Protein AF-A0A562K6D3-F1 (afdb_monomer)

Organism: NCBI:txid665099

Solvent-accessible surface area (backbone atoms only — not comparable to full-atom values): 6359 Å² total; per-residue (Å²): 136,85,80,81,80,80,82,60,81,79,70,84,59,97,83,57,88,75,84,44,86,86,37,45,55,50,51,49,71,70,58,54,71,64,46,37,29,36,44,25,40,68,96,54,96,56,53,45,47,69,45,79,85,61,55,92,59,60,36,64,30,30,34,62,51,60,41,83,91,74,45,35,34,38,27,36,34,68,42,68,69,84,82,42,81,43,81,48,76,44,50,26,76,48,36,73,44,74,42,76,59,80,134

Radius of gyration: 14.64 Å; Cα contacts (8 Å, |Δi|>4): 169; chains: 1; bounding box: 46×26×36 Å

Sequence (103 aa):
MLGSRRHDCNDVRPDREGNCEGCACSILRNAERGDMFLLLLKGTAEFLALGPGASPQPTEFKFVRFNRETCCATFTFTEQGPPRTLDFIVDCRCICALSPVSD

Structure (mmCIF, N/CA/C/O backbone):
data_AF-A0A562K6D3-F1
#
_entry.id   AF-A0A562K6D3-F1
#
loop_
_atom_site.group_PDB
_atom_site.id
_atom_site.type_symbol
_atom_site.label_atom_id
_atom_site.label_alt_id
_atom_site.label_comp_id
_atom_site.label_asym_id
_atom_site.label_entity_id
_atom_site.label_seq_id
_atom_site.pdbx_PDB_ins_code
_atom_site.Cartn_x
_atom_site.Cartn_y
_atom_site.Cartn_z
_atom_site.occupancy
_atom_site.B_iso_or_equiv
_atom_site.auth_seq_id
_atom_site.auth_comp_id
_atom_site.auth_asym_id
_atom_site.auth_atom_id
_atom_site.pdbx_PDB_model_num
ATOM 1 N N . MET A 1 1 ? 31.311 -16.323 3.421 1.00 33.50 1 MET A N 1
ATOM 2 C CA . MET A 1 1 ? 31.127 -14.859 3.517 1.00 33.50 1 MET A CA 1
ATOM 3 C C . MET A 1 1 ? 29.805 -14.512 2.848 1.00 33.50 1 MET A C 1
ATOM 5 O O . MET A 1 1 ? 29.731 -14.545 1.627 1.00 33.50 1 MET A O 1
ATOM 9 N N . LEU A 1 2 ? 28.737 -14.299 3.620 1.00 37.03 2 LEU A N 1
ATOM 10 C CA . LEU A 1 2 ? 27.438 -13.900 3.069 1.00 37.03 2 LEU A CA 1
ATOM 11 C C . LEU A 1 2 ? 27.461 -12.390 2.815 1.00 37.03 2 LEU A C 1
ATOM 13 O O . LEU A 1 2 ? 27.502 -11.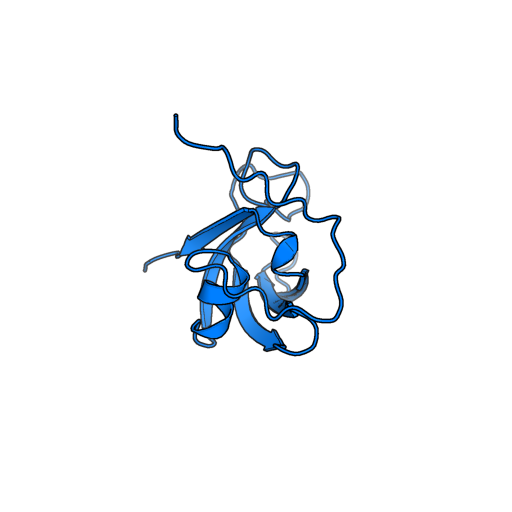598 3.752 1.00 37.03 2 LEU A O 1
ATOM 17 N N . GLY A 1 3 ? 27.495 -12.003 1.541 1.00 32.19 3 GLY A N 1
ATOM 18 C CA . GLY A 1 3 ? 27.412 -10.606 1.130 1.00 32.19 3 GLY A CA 1
ATOM 19 C C . GLY A 1 3 ? 26.048 -10.029 1.496 1.00 32.19 3 GLY A C 1
ATOM 20 O O . GLY A 1 3 ? 25.023 -10.467 0.975 1.00 32.19 3 GLY A O 1
ATOM 21 N N . SER A 1 4 ? 26.039 -9.045 2.392 1.00 38.34 4 SER A N 1
ATOM 22 C CA . SER A 1 4 ? 24.851 -8.263 2.728 1.00 38.34 4 SER A CA 1
ATOM 23 C C . SER A 1 4 ? 24.477 -7.411 1.511 1.00 38.34 4 SER A C 1
ATOM 25 O O . SER A 1 4 ? 25.127 -6.405 1.222 1.00 38.34 4 SER A O 1
ATOM 27 N N . ARG A 1 5 ? 23.466 -7.838 0.742 1.00 40.06 5 ARG A N 1
ATOM 28 C CA . ARG A 1 5 ? 22.907 -7.025 -0.346 1.00 40.06 5 ARG A CA 1
ATOM 29 C C . ARG A 1 5 ? 22.058 -5.925 0.282 1.00 40.06 5 ARG A C 1
ATOM 31 O O . ARG A 1 5 ? 20.882 -6.124 0.563 1.00 40.06 5 ARG A O 1
ATOM 38 N N . ARG A 1 6 ? 22.669 -4.766 0.525 1.00 41.66 6 ARG A N 1
ATOM 39 C CA . ARG A 1 6 ? 21.939 -3.537 0.852 1.00 41.66 6 ARG A CA 1
ATOM 40 C C . ARG A 1 6 ? 21.195 -3.094 -0.407 1.00 41.66 6 ARG A C 1
ATOM 42 O O . ARG A 1 6 ? 21.823 -2.656 -1.364 1.00 41.66 6 ARG A O 1
ATOM 49 N N . HIS A 1 7 ? 19.880 -3.282 -0.429 1.00 46.84 7 HIS A N 1
ATOM 50 C CA . HIS A 1 7 ? 19.026 -2.718 -1.468 1.00 46.84 7 HIS A CA 1
ATOM 51 C C . HIS A 1 7 ? 18.729 -1.268 -1.078 1.00 46.84 7 HIS A C 1
ATOM 53 O O . HIS A 1 7 ? 18.087 -1.019 -0.058 1.00 46.84 7 HIS A O 1
ATOM 59 N N . ASP A 1 8 ? 19.280 -0.313 -1.824 1.00 43.03 8 ASP A N 1
ATOM 60 C CA . ASP A 1 8 ? 19.138 1.107 -1.520 1.00 43.03 8 ASP A CA 1
ATOM 61 C C . ASP A 1 8 ? 17.8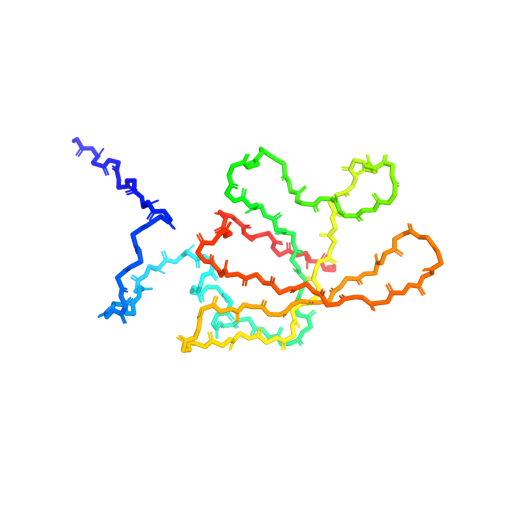99 1.677 -2.224 1.00 43.03 8 ASP A C 1
ATOM 63 O O . ASP A 1 8 ? 17.847 1.745 -3.449 1.00 43.03 8 ASP A O 1
ATOM 67 N N . CYS A 1 9 ? 16.882 2.095 -1.460 1.00 45.88 9 CYS A N 1
ATOM 68 C CA . CYS A 1 9 ? 15.629 2.635 -2.019 1.00 45.88 9 CYS A CA 1
ATOM 69 C C . CYS A 1 9 ? 15.773 4.002 -2.725 1.00 45.88 9 CYS A C 1
ATOM 71 O O . CYS A 1 9 ? 14.765 4.581 -3.111 1.00 45.88 9 CYS A O 1
ATOM 73 N N . ASN A 1 10 ? 16.996 4.525 -2.863 1.00 43.12 10 ASN A N 1
ATOM 74 C CA . ASN A 1 10 ? 17.299 5.724 -3.649 1.00 43.12 10 ASN A CA 1
ATOM 75 C C . ASN A 1 10 ? 17.792 5.402 -5.071 1.00 43.12 10 ASN A C 1
ATOM 77 O O . ASN A 1 10 ? 17.979 6.315 -5.873 1.00 43.12 10 ASN A O 1
ATOM 81 N N . ASP A 1 11 ? 18.004 4.125 -5.404 1.00 45.78 11 ASP A N 1
ATOM 82 C CA . ASP A 1 11 ? 18.467 3.705 -6.728 1.00 45.78 11 ASP A CA 1
ATOM 83 C C . ASP A 1 11 ? 17.257 3.638 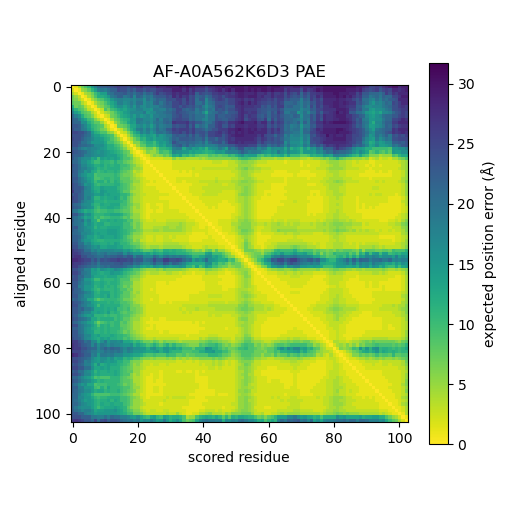-7.684 1.00 45.78 11 ASP A C 1
ATOM 85 O O . ASP A 1 11 ? 16.716 2.578 -8.007 1.00 45.78 11 ASP A O 1
ATOM 89 N N . VAL A 1 12 ? 16.765 4.812 -8.099 1.00 47.25 12 VAL A N 1
ATOM 90 C CA . VAL A 1 12 ? 15.751 4.944 -9.154 1.00 47.25 12 VAL A CA 1
ATOM 91 C C . VAL A 1 12 ? 16.413 4.572 -10.478 1.00 47.25 12 VAL A C 1
ATOM 93 O O . VAL A 1 12 ? 16.881 5.428 -11.224 1.00 47.25 12 VAL A O 1
ATOM 96 N N . ARG A 1 13 ? 16.482 3.274 -10.780 1.00 49.09 13 ARG A N 1
ATOM 97 C CA . ARG A 1 13 ? 16.796 2.807 -12.132 1.00 49.09 13 ARG A CA 1
ATOM 98 C C . ARG A 1 13 ? 15.480 2.569 -12.866 1.00 49.09 13 ARG A C 1
ATOM 100 O O . ARG A 1 13 ? 14.781 1.623 -12.511 1.00 49.09 13 ARG A O 1
ATOM 107 N N . PRO A 1 14 ? 15.135 3.392 -13.872 1.00 49.16 14 PRO A N 1
ATOM 108 C CA . PRO A 1 14 ? 13.848 3.317 -14.566 1.00 49.16 14 PRO A CA 1
ATOM 109 C C . PRO A 1 14 ? 13.669 2.056 -15.431 1.00 49.16 14 PRO A C 1
ATOM 111 O O . PRO A 1 14 ? 12.621 1.901 -16.038 1.00 49.16 14 PRO A O 1
ATOM 114 N N . ASP A 1 15 ? 14.656 1.154 -15.471 1.00 45.19 15 ASP A N 1
ATOM 115 C CA . ASP A 1 15 ? 14.753 0.106 -16.496 1.00 45.19 15 ASP A CA 1
ATOM 116 C C . ASP A 1 15 ? 14.977 -1.311 -15.942 1.00 45.19 15 ASP A C 1
ATOM 118 O O . ASP A 1 15 ? 15.405 -2.226 -16.644 1.00 45.19 15 ASP A O 1
ATOM 122 N N . ARG A 1 16 ? 14.740 -1.523 -14.644 1.00 50.44 16 ARG A N 1
ATOM 123 C CA . ARG A 1 16 ? 14.754 -2.872 -14.072 1.00 50.44 16 ARG A CA 1
ATOM 124 C C . ARG A 1 16 ? 13.457 -3.112 -13.335 1.00 50.44 16 ARG A C 1
ATOM 126 O O . ARG A 1 16 ? 13.295 -2.654 -12.208 1.00 50.44 16 ARG A O 1
ATOM 133 N N . GLU A 1 17 ? 12.580 -3.894 -13.962 1.00 51.19 17 GLU A N 1
ATOM 134 C CA . GLU A 1 17 ? 11.658 -4.766 -13.240 1.00 51.19 17 GLU A CA 1
ATOM 135 C C . GLU A 1 17 ? 12.471 -5.475 -12.154 1.00 51.19 17 GLU A C 1
ATOM 137 O O . GLU A 1 17 ? 13.245 -6.400 -12.412 1.00 51.19 17 GLU A O 1
ATOM 142 N N . GLY A 1 18 ? 12.397 -4.949 -10.934 1.00 48.94 18 GLY A N 1
ATOM 143 C CA . GLY A 1 18 ? 13.060 -5.524 -9.785 1.00 48.94 18 GLY A CA 1
ATOM 144 C C . GLY A 1 18 ? 12.396 -6.856 -9.496 1.00 48.94 18 GLY A C 1
ATOM 145 O O . GLY A 1 18 ? 11.436 -6.913 -8.733 1.00 48.94 18 GLY A O 1
ATOM 146 N N . ASN A 1 19 ? 12.902 -7.926 -10.108 1.00 49.19 19 ASN A N 1
ATOM 147 C CA . ASN A 1 19 ? 12.618 -9.307 -9.734 1.00 49.19 19 ASN A CA 1
ATOM 148 C C . ASN A 1 19 ? 13.307 -9.603 -8.395 1.00 49.19 19 ASN A C 1
ATOM 150 O O . ASN A 1 19 ? 14.226 -10.414 -8.303 1.00 49.19 19 ASN A O 1
ATOM 154 N N . CYS A 1 20 ? 12.915 -8.870 -7.354 1.00 59.78 20 CYS A N 1
ATOM 155 C CA . CYS A 1 20 ? 13.204 -9.241 -5.987 1.00 59.78 20 CYS A CA 1
ATOM 156 C C . CYS A 1 20 ? 12.145 -10.252 -5.553 1.00 59.78 20 CYS A C 1
ATOM 158 O O . CYS A 1 20 ? 10.981 -9.912 -5.369 1.00 59.78 20 CYS A O 1
ATOM 160 N N . GLU A 1 21 ? 12.531 -11.515 -5.415 1.00 55.38 21 GLU A N 1
ATOM 161 C CA . GLU A 1 21 ? 11.680 -12.495 -4.745 1.00 55.38 21 GLU A CA 1
ATOM 162 C C . GLU A 1 21 ? 11.589 -12.125 -3.257 1.00 55.38 21 GLU A C 1
ATOM 164 O O . GLU A 1 21 ? 12.608 -11.893 -2.603 1.00 55.38 21 GLU A O 1
ATOM 169 N N . GLY A 1 22 ? 10.366 -11.994 -2.737 1.00 63.84 22 GLY A N 1
ATOM 170 C CA . GLY A 1 22 ? 10.104 -11.692 -1.326 1.00 63.84 22 GLY A CA 1
ATOM 171 C C . GLY A 1 22 ? 10.128 -10.208 -0.940 1.00 63.84 22 GLY A C 1
ATOM 172 O O . GLY A 1 22 ? 9.904 -9.886 0.223 1.00 63.84 22 GLY A O 1
ATOM 173 N N . CYS A 1 23 ? 10.355 -9.279 -1.876 1.00 83.06 23 CYS A N 1
ATOM 174 C CA . CYS A 1 23 ? 10.163 -7.851 -1.596 1.00 83.06 23 CYS A CA 1
ATOM 175 C C . CYS A 1 23 ? 8.678 -7.471 -1.638 1.00 83.06 23 CYS A C 1
ATOM 177 O O . CYS A 1 23 ? 7.878 -8.138 -2.303 1.00 83.06 23 CYS A O 1
ATOM 179 N N . ALA A 1 24 ? 8.314 -6.348 -1.013 1.00 90.69 24 ALA A N 1
ATOM 180 C CA . ALA A 1 24 ? 6.934 -5.866 -0.974 1.00 90.69 24 ALA A CA 1
ATOM 181 C C . ALA A 1 24 ? 6.284 -5.776 -2.368 1.00 90.69 24 ALA A C 1
ATOM 183 O O . ALA A 1 24 ? 5.132 -6.160 -2.535 1.00 90.69 24 ALA A O 1
ATOM 184 N N . CYS A 1 25 ? 7.035 -5.371 -3.397 1.00 90.50 25 CYS A N 1
ATOM 185 C CA . CYS A 1 25 ? 6.541 -5.319 -4.775 1.00 90.50 25 CYS A CA 1
ATOM 186 C C . CYS A 1 25 ? 6.135 -6.694 -5.337 1.00 90.50 25 CYS A C 1
ATOM 188 O O . CYS A 1 25 ? 5.196 -6.782 -6.123 1.00 90.50 25 CYS A O 1
ATOM 190 N N . SER A 1 26 ? 6.836 -7.771 -4.964 1.00 89.06 26 SER A N 1
ATOM 191 C CA . SER A 1 26 ? 6.491 -9.136 -5.390 1.00 89.06 26 SER A CA 1
ATOM 192 C C . SER A 1 26 ? 5.239 -9.654 -4.682 1.00 89.06 26 SER A C 1
ATOM 194 O O . SER A 1 26 ? 4.380 -10.246 -5.326 1.00 89.06 26 SER A O 1
ATOM 196 N N . ILE A 1 27 ? 5.098 -9.343 -3.391 1.00 91.19 27 ILE A N 1
ATOM 197 C CA . ILE A 1 27 ? 3.930 -9.706 -2.582 1.00 91.19 27 ILE A CA 1
ATOM 198 C C . ILE A 1 27 ? 2.688 -8.982 -3.117 1.00 91.19 27 ILE A C 1
ATOM 200 O O . ILE A 1 27 ? 1.704 -9.619 -3.472 1.00 91.19 27 ILE A O 1
ATOM 204 N N . LEU A 1 28 ? 2.762 -7.659 -3.289 1.00 94.00 28 LEU A N 1
ATOM 205 C CA . LEU A 1 28 ? 1.632 -6.828 -3.731 1.00 94.00 28 LEU A CA 1
ATOM 206 C C . LEU A 1 28 ? 1.214 -7.078 -5.183 1.00 94.00 28 LEU A C 1
ATOM 208 O O . LEU A 1 28 ? 0.090 -6.769 -5.564 1.00 94.00 28 LEU A O 1
ATOM 212 N N . ARG A 1 29 ? 2.096 -7.660 -6.003 1.00 93.06 29 ARG A N 1
ATOM 213 C CA . ARG A 1 29 ? 1.757 -8.109 -7.361 1.00 93.06 29 ARG A CA 1
ATOM 214 C C . 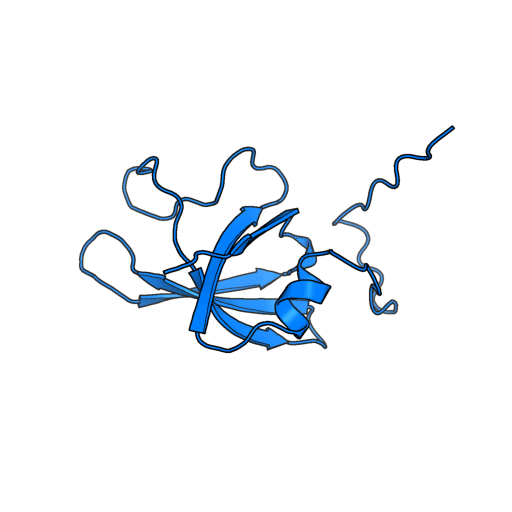ARG A 1 29 ? 0.769 -9.277 -7.361 1.00 93.06 29 ARG A C 1
ATOM 216 O O . ARG A 1 29 ? 0.033 -9.415 -8.337 1.00 93.06 29 ARG A O 1
ATOM 223 N N . ASN A 1 30 ? 0.805 -10.090 -6.307 1.00 92.31 30 ASN A N 1
ATOM 224 C CA . ASN A 1 30 ? 0.010 -11.305 -6.145 1.00 92.31 30 ASN A CA 1
ATOM 225 C C . ASN A 1 30 ? -1.103 -11.152 -5.096 1.00 92.31 30 ASN A C 1
ATOM 227 O O . ASN A 1 30 ? -1.879 -12.082 -4.926 1.00 92.31 30 ASN A O 1
ATOM 231 N N . ALA A 1 31 ? -1.163 -10.014 -4.398 1.00 94.19 31 ALA A N 1
ATOM 232 C CA . ALA A 1 31 ? -2.204 -9.726 -3.422 1.00 94.19 31 ALA A CA 1
ATOM 233 C C . ALA A 1 31 ? -3.570 -9.570 -4.101 1.00 94.19 31 ALA A C 1
ATOM 235 O O . ALA A 1 31 ? -3.684 -9.010 -5.200 1.00 94.19 31 ALA A O 1
ATOM 236 N N . GLU A 1 32 ? -4.610 -10.025 -3.420 1.00 96.50 32 GLU A N 1
ATOM 237 C CA . GLU A 1 32 ? -5.989 -9.907 -3.857 1.00 96.50 32 GLU A CA 1
ATOM 238 C C . GLU A 1 32 ? -6.651 -8.689 -3.219 1.00 96.50 32 GLU A C 1
ATOM 240 O O . GLU A 1 32 ? -6.360 -8.284 -2.091 1.00 96.50 32 GLU A O 1
ATOM 245 N N . ARG A 1 33 ? -7.565 -8.054 -3.961 1.00 97.25 33 ARG A N 1
ATOM 246 C CA . ARG A 1 33 ? -8.317 -6.919 -3.429 1.00 97.25 33 ARG A CA 1
ATOM 247 C C . ARG A 1 33 ? -9.071 -7.365 -2.180 1.00 97.25 33 ARG A C 1
ATOM 249 O O . ARG A 1 33 ? -9.963 -8.201 -2.259 1.00 97.25 33 ARG A O 1
ATOM 256 N N . GLY A 1 34 ? -8.800 -6.692 -1.072 1.00 96.19 34 GLY A N 1
ATOM 257 C CA . GLY A 1 34 ? -9.389 -7.002 0.219 1.00 96.19 34 GLY A CA 1
ATOM 258 C C . GLY A 1 34 ? -8.421 -7.624 1.214 1.00 96.19 34 GLY A C 1
ATOM 259 O O . GLY A 1 34 ? -8.735 -7.556 2.399 1.00 96.19 34 GLY A O 1
ATOM 260 N N . ASP A 1 35 ? -7.263 -8.113 0.762 1.00 96.69 35 ASP A N 1
ATOM 261 C CA . ASP A 1 35 ? -6.188 -8.567 1.642 1.00 96.69 35 ASP A CA 1
ATOM 262 C C . ASP A 1 35 ? -5.803 -7.470 2.635 1.00 96.69 35 ASP A C 1
ATOM 264 O O . ASP A 1 35 ? -5.706 -6.289 2.284 1.00 96.69 35 ASP A O 1
ATOM 268 N N . MET A 1 36 ? -5.577 -7.865 3.881 1.00 97.25 36 MET A N 1
ATOM 269 C CA . MET A 1 36 ? -5.281 -6.957 4.981 1.00 97.25 36 MET A CA 1
ATOM 270 C C . MET A 1 36 ? -3.803 -7.051 5.351 1.00 97.25 36 MET A C 1
ATOM 272 O O . MET A 1 36 ? -3.265 -8.145 5.527 1.00 97.25 36 MET A O 1
ATOM 276 N N . PHE A 1 37 ? -3.145 -5.900 5.488 1.00 96.81 37 PHE A N 1
ATOM 277 C CA . PHE A 1 37 ? -1.720 -5.824 5.799 1.00 96.81 37 PHE A CA 1
ATOM 278 C C . PHE A 1 37 ? -1.411 -4.797 6.886 1.00 96.81 37 PHE A C 1
ATOM 280 O O . PHE A 1 37 ? -1.992 -3.713 6.923 1.00 96.81 37 PHE A O 1
ATOM 287 N N . LEU A 1 38 ? -0.398 -5.098 7.695 1.00 96.19 38 LEU A N 1
ATOM 288 C CA . LEU A 1 38 ? 0.369 -4.102 8.438 1.00 96.19 38 LEU A CA 1
ATOM 289 C C . LEU A 1 38 ?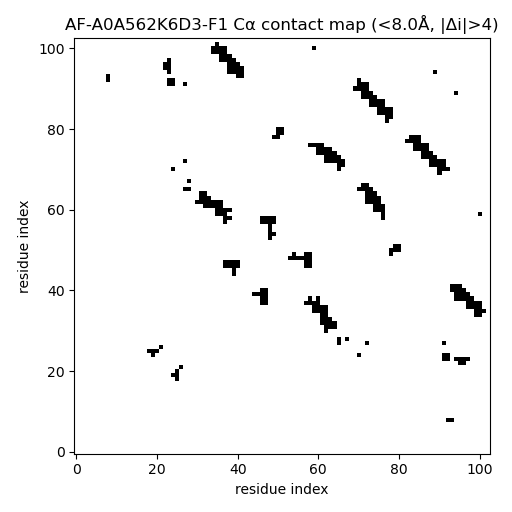 1.601 -3.712 7.616 1.00 96.19 38 LEU A C 1
ATOM 291 O O . LEU A 1 38 ? 2.287 -4.575 7.057 1.00 96.19 38 LEU A O 1
ATOM 295 N N . LEU A 1 39 ? 1.889 -2.411 7.547 1.00 95.75 39 LEU A N 1
ATOM 296 C CA . LEU A 1 39 ? 2.964 -1.858 6.717 1.00 95.75 39 LEU A CA 1
ATOM 297 C C . LEU A 1 39 ? 4.122 -1.361 7.584 1.00 95.75 39 LEU A C 1
ATOM 299 O O . LEU A 1 39 ? 3.927 -0.482 8.418 1.00 95.75 39 LEU A O 1
ATOM 303 N N . LEU A 1 40 ? 5.331 -1.878 7.369 1.00 94.81 40 LEU A N 1
ATOM 304 C CA . LEU A 1 40 ? 6.556 -1.319 7.948 1.00 94.81 40 LEU A CA 1
ATOM 305 C C . LEU A 1 40 ? 7.277 -0.509 6.871 1.00 94.81 40 LEU A C 1
ATOM 307 O O . LEU A 1 40 ? 7.711 -1.069 5.859 1.00 94.81 40 LEU A O 1
ATOM 311 N N . LEU A 1 41 ? 7.408 0.803 7.070 1.00 93.62 41 LEU A N 1
ATOM 312 C CA . LEU A 1 41 ? 8.028 1.696 6.088 1.00 93.62 41 LEU A CA 1
ATOM 313 C C . LEU A 1 41 ? 9.533 1.856 6.323 1.00 93.62 41 LEU A C 1
ATOM 315 O O . LEU A 1 41 ? 10.028 1.767 7.450 1.00 93.62 41 LEU A O 1
ATOM 319 N N . LYS A 1 42 ? 10.273 2.156 5.253 1.00 88.75 42 LYS A N 1
ATOM 320 C CA . LYS A 1 42 ? 11.702 2.478 5.334 1.00 88.75 42 LYS A CA 1
ATOM 321 C C . LYS A 1 42 ? 11.939 3.610 6.331 1.00 88.75 42 LYS A C 1
ATOM 323 O O . LYS A 1 42 ? 11.287 4.647 6.275 1.00 88.75 42 LYS A O 1
ATOM 328 N N . GLY A 1 43 ? 12.923 3.417 7.206 1.00 88.69 43 GLY A N 1
ATOM 329 C CA . GLY A 1 43 ? 13.311 4.413 8.207 1.00 88.69 43 GLY A CA 1
ATO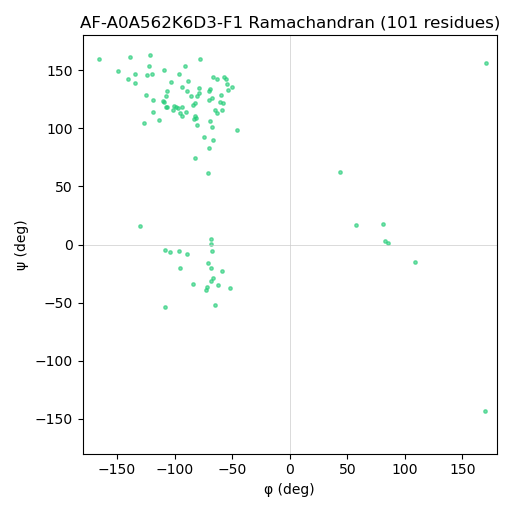M 330 C C . GLY A 1 43 ? 12.450 4.400 9.471 1.00 88.69 43 GLY A C 1
ATOM 331 O O . GLY A 1 43 ? 12.693 5.211 10.358 1.00 88.69 43 GLY A O 1
ATOM 332 N N . THR A 1 44 ? 11.491 3.477 9.577 1.00 87.88 44 THR A N 1
ATOM 333 C CA . THR A 1 44 ? 10.695 3.256 10.791 1.00 87.88 44 THR A CA 1
ATOM 334 C C . THR A 1 44 ? 11.082 1.937 11.458 1.00 87.88 44 THR A C 1
ATOM 336 O O . THR A 1 44 ? 11.543 1.012 10.788 1.00 87.88 44 THR A O 1
ATOM 339 N N . ALA A 1 45 ? 10.945 1.875 12.785 1.00 89.50 45 ALA A N 1
ATOM 340 C CA . ALA A 1 45 ? 11.186 0.662 13.573 1.00 89.50 45 ALA A CA 1
ATOM 341 C C . ALA A 1 45 ? 9.898 -0.132 13.850 1.00 89.50 45 ALA A C 1
ATOM 343 O O . ALA A 1 45 ? 9.966 -1.326 14.114 1.00 89.50 45 ALA A O 1
ATOM 344 N N . GLU A 1 46 ? 8.743 0.526 13.745 1.00 91.69 46 GLU A N 1
ATOM 345 C CA . GLU A 1 46 ? 7.432 -0.012 14.098 1.00 91.69 46 GLU A CA 1
ATOM 346 C C . GLU A 1 46 ? 6.495 0.029 12.892 1.00 91.69 46 GLU A C 1
ATOM 348 O O . GLU A 1 46 ? 6.637 0.885 12.012 1.00 91.69 46 GLU A O 1
ATOM 353 N N . PHE A 1 47 ? 5.513 -0.873 12.866 1.00 93.44 47 PHE A N 1
ATOM 354 C CA . PHE A 1 47 ? 4.450 -0.822 11.867 1.00 93.44 47 PHE A CA 1
ATOM 355 C C . PHE A 1 47 ? 3.718 0.522 11.916 1.00 93.44 47 PHE A C 1
ATOM 357 O O . PHE A 1 47 ? 3.515 1.114 12.976 1.00 93.44 47 PHE A O 1
ATOM 364 N N . LEU A 1 48 ? 3.322 1.002 10.741 1.00 92.25 48 LEU A N 1
ATOM 365 C CA . LEU A 1 48 ? 2.706 2.305 10.575 1.00 92.25 48 LEU A CA 1
ATOM 366 C C . LEU A 1 48 ? 1.398 2.388 11.370 1.00 92.25 48 LEU A C 1
ATOM 368 O O . LEU A 1 48 ? 0.469 1.619 11.131 1.00 92.25 48 LEU A O 1
ATOM 372 N N . ALA A 1 49 ? 1.325 3.363 12.274 1.00 91.06 49 ALA A N 1
ATOM 373 C CA . ALA A 1 49 ? 0.132 3.710 13.032 1.00 91.06 49 ALA A CA 1
ATOM 374 C C . ALA A 1 49 ? -0.340 5.110 12.615 1.00 91.06 49 ALA A C 1
ATOM 376 O O . ALA A 1 49 ? 0.292 6.124 12.919 1.00 91.06 49 ALA A O 1
ATOM 377 N N . LEU A 1 50 ? -1.441 5.162 11.871 1.00 87.00 50 LEU A N 1
ATOM 378 C CA . LEU A 1 50 ? -2.131 6.375 11.451 1.00 87.00 50 LEU A CA 1
ATOM 379 C C . LEU A 1 50 ? -3.342 6.607 12.360 1.00 87.00 50 LEU A C 1
ATOM 381 O O . LEU A 1 50 ? -4.262 5.794 12.421 1.00 87.00 50 LEU A O 1
ATOM 385 N N . GLY A 1 51 ? -3.355 7.741 13.054 1.00 74.94 51 GLY A N 1
ATOM 386 C CA . GLY A 1 51 ? -4.480 8.166 13.880 1.00 74.94 51 GLY A CA 1
ATOM 387 C C . GLY A 1 51 ? -4.134 9.379 14.747 1.00 74.94 51 GLY A C 1
ATOM 388 O O . GLY A 1 51 ? -2.955 9.619 15.035 1.00 74.94 51 GLY A O 1
ATOM 389 N N . PRO A 1 52 ? -5.137 10.168 15.165 1.00 65.00 52 PRO A N 1
ATOM 390 C CA . PRO A 1 52 ? -4.921 11.271 16.088 1.00 65.00 52 PRO A CA 1
ATOM 391 C C . PRO A 1 52 ? -4.342 10.748 17.410 1.00 65.00 52 PRO A C 1
ATOM 393 O O . PRO A 1 52 ? -4.877 9.825 18.018 1.00 65.00 52 PRO A O 1
ATOM 396 N N . GLY A 1 53 ? -3.234 11.346 17.854 1.00 62.34 53 GLY A N 1
ATOM 397 C CA . GLY A 1 53 ? -2.612 11.029 19.142 1.00 62.34 53 GLY A CA 1
ATOM 398 C C . GLY A 1 53 ? -1.729 9.778 19.177 1.00 62.34 53 GLY A C 1
ATOM 399 O O . GLY A 1 53 ? -1.454 9.316 20.277 1.00 62.34 53 GLY A O 1
ATOM 400 N N . ALA A 1 54 ? -1.282 9.259 18.021 1.00 56.41 54 ALA A N 1
ATOM 401 C CA . ALA A 1 54 ? -0.370 8.110 17.912 1.00 56.41 54 ALA A CA 1
ATOM 402 C C . ALA A 1 54 ? -0.755 6.971 18.874 1.00 56.41 54 ALA A C 1
ATOM 404 O O . ALA A 1 54 ? -0.011 6.621 19.792 1.00 56.41 54 ALA A O 1
ATOM 405 N N . SER A 1 55 ? -1.957 6.419 18.679 1.00 59.31 55 SER A N 1
ATOM 406 C CA . SER A 1 55 ? -2.312 5.138 19.291 1.00 59.31 55 SER A CA 1
ATOM 407 C C . SER A 1 55 ? -1.200 4.123 18.985 1.00 59.31 55 SER A C 1
ATOM 409 O O . SER A 1 55 ? -0.749 4.067 17.840 1.00 59.31 55 SER A O 1
ATOM 411 N N . PRO A 1 56 ? -0.748 3.316 19.960 1.00 69.94 56 PRO A N 1
ATOM 412 C CA . PRO A 1 56 ? 0.317 2.336 19.745 1.00 69.94 56 PRO A CA 1
ATOM 413 C C . PRO A 1 56 ? -0.101 1.186 18.815 1.00 69.94 56 PRO A C 1
ATOM 415 O O . PRO A 1 56 ? 0.718 0.323 18.513 1.00 69.94 56 PRO A O 1
ATOM 418 N N . GLN A 1 57 ? -1.369 1.126 18.395 1.00 85.75 57 GLN A N 1
ATOM 419 C CA . GLN A 1 57 ? -1.860 0.061 17.530 1.00 85.75 57 GLN A CA 1
ATOM 420 C C . GLN A 1 57 ? -1.495 0.321 16.060 1.00 85.75 57 GLN A C 1
ATOM 422 O O . GLN A 1 57 ? -1.817 1.391 15.535 1.00 85.75 57 GLN A O 1
ATOM 427 N N . PRO A 1 58 ? -0.873 -0.658 15.379 1.00 91.69 58 PRO A N 1
ATOM 428 C CA . PRO A 1 58 ? -0.657 -0.607 13.940 1.00 91.69 58 PRO A CA 1
ATOM 429 C C . PRO A 1 58 ? -1.966 -0.400 13.178 1.00 91.69 58 PRO A C 1
ATOM 431 O O . PRO A 1 58 ? -3.003 -0.960 13.532 1.00 91.69 58 PRO A O 1
ATOM 434 N N . THR A 1 59 ? -1.916 0.375 12.101 1.00 93.00 59 THR A N 1
ATOM 435 C CA . THR A 1 59 ? -3.054 0.527 11.197 1.00 93.00 59 THR A CA 1
ATOM 436 C C . THR A 1 59 ? -3.151 -0.682 10.282 1.00 93.00 59 THR A C 1
ATOM 438 O O . THR A 1 59 ? -2.180 -1.065 9.630 1.00 93.00 59 THR A O 1
ATOM 441 N N . GLU A 1 60 ? -4.349 -1.248 10.198 1.00 94.88 60 GLU A N 1
ATOM 442 C CA . GLU A 1 60 ? -4.676 -2.268 9.213 1.00 94.88 60 GLU A CA 1
ATOM 443 C C . GLU A 1 60 ? -5.025 -1.618 7.873 1.00 94.88 60 GLU A C 1
ATOM 445 O O . GLU A 1 60 ? -5.942 -0.797 7.764 1.00 94.88 60 GLU A O 1
ATOM 450 N N . PHE A 1 61 ? -4.281 -1.994 6.839 1.00 96.56 61 PHE A N 1
ATOM 451 C CA . PHE A 1 61 ? -4.440 -1.486 5.487 1.00 96.56 61 PHE A CA 1
ATOM 452 C C . PHE A 1 61 ? -5.063 -2.553 4.600 1.00 96.56 61 PHE A C 1
ATOM 454 O O . PHE A 1 61 ? -4.470 -3.601 4.352 1.00 96.56 61 PHE A O 1
ATOM 461 N N . LYS A 1 62 ? -6.240 -2.249 4.062 1.00 97.75 62 LYS A N 1
ATOM 462 C CA . LYS A 1 62 ? -6.931 -3.090 3.089 1.00 97.75 62 LYS A CA 1
ATOM 463 C C . LYS A 1 62 ? -6.404 -2.816 1.692 1.00 97.75 62 LYS A C 1
ATOM 465 O O . LYS A 1 62 ? -6.513 -1.694 1.201 1.00 97.75 62 LYS A O 1
ATOM 470 N N . PHE A 1 63 ? -5.852 -3.821 1.034 1.00 98.19 63 PHE A N 1
ATOM 471 C CA . PHE A 1 63 ? -5.309 -3.694 -0.309 1.00 98.19 63 PHE A CA 1
ATOM 472 C C . PHE A 1 63 ? -6.411 -3.471 -1.348 1.00 98.19 63 PHE A C 1
ATOM 474 O O . PHE A 1 63 ? -7.434 -4.161 -1.371 1.00 98.19 63 PHE A O 1
ATOM 481 N N . VAL A 1 64 ? -6.190 -2.497 -2.233 1.00 98.25 64 VAL A N 1
ATOM 482 C CA . VAL A 1 64 ? -7.111 -2.167 -3.326 1.00 98.25 64 VAL A CA 1
ATOM 483 C C . VAL A 1 64 ? -6.540 -2.594 -4.670 1.00 98.25 64 VAL A C 1
ATOM 485 O O . VAL A 1 64 ? -7.231 -3.262 -5.438 1.00 98.25 64 VAL A O 1
ATOM 488 N N . ARG A 1 65 ? -5.313 -2.161 -4.984 1.00 97.69 65 ARG A N 1
ATOM 489 C CA . ARG A 1 65 ? -4.646 -2.437 -6.265 1.00 97.69 65 ARG A CA 1
ATOM 490 C C . ARG A 1 65 ? -3.151 -2.135 -6.218 1.00 97.69 65 ARG A C 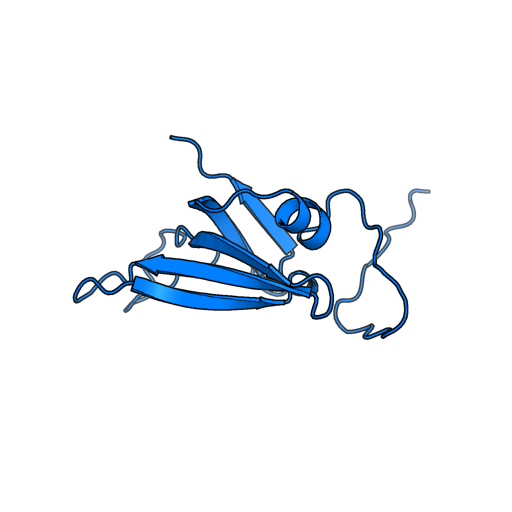1
ATOM 492 O O . ARG A 1 65 ? -2.704 -1.293 -5.441 1.00 97.69 65 ARG A O 1
ATOM 499 N N . PHE A 1 66 ? -2.410 -2.731 -7.148 1.00 96.19 66 PHE A N 1
ATOM 500 C CA . PHE A 1 66 ? -1.000 -2.441 -7.407 1.00 96.19 66 PHE A CA 1
ATOM 501 C C . PHE A 1 66 ? -0.790 -2.060 -8.878 1.00 96.19 66 PHE A C 1
ATOM 503 O O . PHE A 1 66 ? -1.222 -2.782 -9.777 1.00 96.19 66 PHE A O 1
ATOM 510 N N . ASN A 1 67 ? -0.127 -0.930 -9.129 1.00 92.31 67 ASN A N 1
ATOM 511 C CA . ASN A 1 67 ? 0.275 -0.507 -10.467 1.00 92.31 67 ASN A CA 1
ATOM 512 C C . ASN A 1 67 ? 1.720 -0.950 -10.737 1.00 92.31 67 ASN A C 1
ATOM 514 O O . ASN A 1 67 ? 2.660 -0.438 -10.129 1.00 92.31 67 ASN A O 1
ATOM 518 N N . ARG A 1 68 ? 1.889 -1.885 -11.678 1.00 88.50 68 ARG A N 1
ATOM 519 C CA . ARG A 1 68 ? 3.195 -2.451 -12.044 1.00 88.50 68 ARG A CA 1
ATOM 520 C C . ARG A 1 68 ? 4.110 -1.444 -12.741 1.00 88.50 68 ARG A C 1
ATOM 522 O O . ARG A 1 68 ? 5.316 -1.520 -12.550 1.00 88.50 68 ARG A O 1
ATOM 529 N N . GLU A 1 69 ? 3.549 -0.503 -13.496 1.00 84.75 69 GLU A N 1
ATOM 530 C CA . GLU A 1 69 ? 4.323 0.511 -14.223 1.00 84.75 69 GLU A CA 1
ATOM 531 C C . GLU A 1 69 ? 4.930 1.539 -13.266 1.00 84.75 69 GLU A C 1
ATOM 533 O O . GLU A 1 69 ? 6.059 1.982 -13.457 1.00 84.75 69 GLU A O 1
ATOM 538 N N . THR A 1 70 ? 4.205 1.896 -12.202 1.00 85.75 70 THR A N 1
ATOM 539 C CA . THR A 1 70 ? 4.643 2.937 -11.258 1.00 85.75 70 THR A CA 1
ATOM 540 C C . THR A 1 70 ? 5.177 2.389 -9.938 1.00 85.75 70 THR A C 1
ATOM 542 O O . THR A 1 70 ? 5.642 3.169 -9.114 1.00 85.75 70 THR A O 1
ATOM 545 N N . CYS A 1 71 ? 5.086 1.076 -9.701 1.00 89.06 71 CYS A N 1
ATOM 546 C CA . CYS A 1 71 ? 5.372 0.438 -8.409 1.00 89.06 71 CYS A CA 1
ATOM 547 C C . CYS A 1 71 ? 4.517 0.966 -7.236 1.00 89.06 71 CYS A C 1
ATOM 549 O O . CYS A 1 71 ? 4.841 0.731 -6.072 1.00 89.06 71 CYS A O 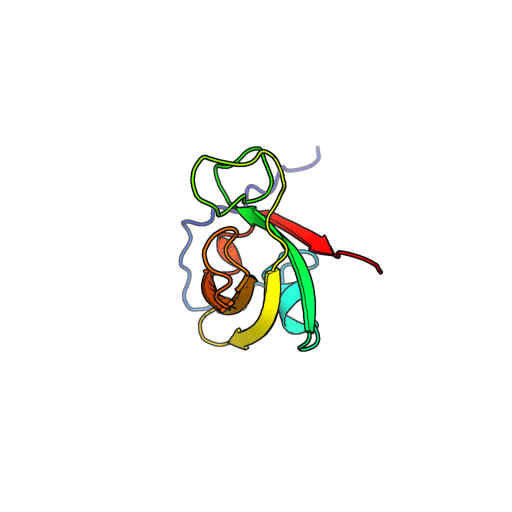1
ATOM 551 N N . CYS A 1 72 ? 3.404 1.652 -7.514 1.00 93.69 72 CYS A N 1
ATOM 552 C CA . CYS A 1 72 ? 2.532 2.196 -6.473 1.00 93.69 72 CYS A CA 1
ATOM 553 C C . CYS A 1 72 ? 1.463 1.179 -6.072 1.00 93.69 72 CYS A C 1
ATOM 555 O O . CYS A 1 72 ? 0.758 0.636 -6.925 1.00 93.69 72 CYS A O 1
ATOM 557 N N . ALA A 1 73 ? 1.288 0.983 -4.770 1.00 96.69 73 ALA A N 1
ATOM 558 C CA . ALA A 1 73 ? 0.164 0.267 -4.191 1.00 96.69 73 ALA A CA 1
ATOM 559 C C . ALA A 1 73 ? -0.841 1.251 -3.589 1.00 96.69 73 ALA A C 1
ATOM 561 O O . ALA A 1 73 ? -0.463 2.247 -2.971 1.00 96.69 73 ALA A O 1
ATOM 562 N N . THR A 1 74 ? -2.125 0.966 -3.784 1.00 98.12 74 THR A N 1
ATOM 563 C CA . THR A 1 74 ? -3.229 1.669 -3.134 1.00 98.12 74 THR A CA 1
ATOM 564 C C . THR A 1 74 ? -3.829 0.753 -2.081 1.00 98.12 74 THR A C 1
ATOM 566 O O . THR A 1 74 ? -4.227 -0.376 -2.384 1.00 98.12 74 THR A O 1
ATOM 569 N N . PHE A 1 75 ? -3.938 1.276 -0.870 1.00 98.12 75 PHE A N 1
ATOM 570 C CA . PHE A 1 75 ? -4.650 0.676 0.243 1.00 98.12 75 PHE A CA 1
ATOM 571 C C . PHE A 1 75 ? -5.747 1.622 0.722 1.00 98.12 75 PHE A C 1
ATOM 573 O O . PHE A 1 75 ? -5.695 2.820 0.457 1.00 98.12 75 PHE A O 1
ATOM 580 N N . THR A 1 76 ? -6.695 1.094 1.480 1.00 97.19 76 THR A N 1
ATOM 581 C CA . THR A 1 76 ? -7.629 1.882 2.284 1.00 97.19 76 THR A CA 1
ATOM 582 C C . THR A 1 76 ? -7.476 1.535 3.752 1.00 97.19 76 THR A C 1
ATOM 584 O O . THR A 1 76 ? -7.232 0.375 4.078 1.00 97.19 76 THR A O 1
ATOM 587 N N . PHE A 1 77 ? -7.681 2.501 4.636 1.00 94.56 77 PHE A N 1
ATOM 588 C CA . PHE A 1 77 ? -7.753 2.270 6.078 1.00 94.56 77 PHE A CA 1
ATOM 589 C C . PHE A 1 77 ? -8.874 3.109 6.694 1.00 94.56 77 PHE A C 1
ATOM 591 O O . PHE A 1 77 ? -9.348 4.074 6.087 1.00 94.56 77 PHE A O 1
ATOM 598 N N . THR A 1 78 ? -9.301 2.735 7.896 1.00 91.12 78 THR A N 1
ATOM 599 C CA . THR A 1 78 ? -10.296 3.490 8.665 1.00 91.12 78 THR A CA 1
ATOM 600 C C . THR A 1 78 ? -9.579 4.350 9.694 1.00 91.12 78 THR A C 1
ATOM 602 O O . THR A 1 78 ? -8.900 3.831 10.577 1.00 91.12 78 THR A O 1
ATOM 605 N N . GLU A 1 79 ? -9.724 5.669 9.593 1.00 85.19 79 GLU A N 1
ATOM 606 C CA . GLU A 1 79 ? -9.179 6.581 10.599 1.00 85.19 79 GLU A CA 1
ATOM 607 C C . GLU A 1 79 ? -9.971 6.462 11.912 1.00 85.19 79 GLU A C 1
ATOM 609 O O . GLU A 1 79 ? -11.205 6.490 11.910 1.00 85.19 79 GLU A O 1
ATOM 614 N N . GLN A 1 80 ? -9.261 6.342 13.040 1.00 71.94 80 GLN A N 1
ATOM 615 C CA . GLN A 1 80 ? -9.873 6.319 14.369 1.00 71.94 80 GLN A CA 1
ATOM 616 C C . GLN A 1 80 ? -10.179 7.755 14.816 1.00 71.94 80 GLN A C 1
ATOM 618 O O . GLN A 1 80 ? -9.294 8.527 15.169 1.00 71.94 80 GLN A O 1
ATOM 623 N N . GLY A 1 81 ? -11.450 8.132 14.726 1.00 75.25 81 GLY A N 1
ATOM 624 C CA . GLY A 1 81 ? -11.971 9.488 14.886 1.00 75.25 81 GLY A CA 1
ATOM 625 C C . GLY A 1 81 ? -13.439 9.489 14.446 1.00 75.25 81 GLY A C 1
ATOM 626 O O . GLY A 1 81 ? -14.110 8.477 14.662 1.00 75.25 81 GLY A O 1
ATOM 627 N N . PRO A 1 82 ? -13.973 10.540 13.790 1.00 76.81 82 PRO A N 1
ATOM 628 C CA . PRO A 1 82 ? -15.165 10.341 12.972 1.00 76.81 82 PRO A CA 1
ATOM 629 C C . PRO A 1 82 ? -14.823 9.290 11.899 1.00 76.81 82 PRO A C 1
ATOM 631 O O . PRO A 1 82 ? -13.926 9.539 11.090 1.00 76.81 82 PRO A O 1
ATOM 634 N N . PRO A 1 83 ? -15.466 8.107 11.909 1.00 81.56 83 PRO A N 1
ATOM 635 C CA . PRO A 1 83 ? -15.026 6.984 11.095 1.00 81.56 83 PRO A CA 1
ATOM 636 C C . PRO A 1 83 ? -15.130 7.348 9.617 1.00 81.56 83 PRO A C 1
ATOM 638 O O . PRO A 1 83 ? -16.219 7.551 9.079 1.00 81.56 83 PRO A O 1
ATOM 641 N N . ARG A 1 84 ? -13.969 7.441 8.968 1.00 89.00 84 ARG A N 1
ATOM 642 C CA . ARG A 1 84 ? -13.843 7.691 7.534 1.00 89.00 84 ARG A CA 1
ATOM 643 C C . ARG A 1 84 ? -12.820 6.744 6.931 1.00 89.00 84 ARG A C 1
ATOM 645 O O . ARG A 1 84 ? -11.768 6.492 7.519 1.00 89.00 84 ARG A O 1
ATOM 652 N N . THR A 1 85 ? -13.140 6.236 5.749 1.00 93.00 85 THR A N 1
ATOM 653 C CA . THR A 1 85 ? -12.218 5.441 4.941 1.00 93.00 85 THR A CA 1
ATOM 654 C C . THR A 1 85 ? -11.360 6.377 4.103 1.00 93.00 85 THR A C 1
ATOM 656 O O . THR A 1 85 ? -11.891 7.252 3.418 1.00 93.00 85 THR A O 1
ATOM 659 N N . LEU A 1 86 ? -10.043 6.205 4.170 1.00 93.56 86 LEU A N 1
ATOM 660 C CA . LEU A 1 86 ? -9.070 7.024 3.452 1.00 93.56 86 LEU A CA 1
ATOM 661 C C . LEU A 1 86 ? -8.175 6.152 2.579 1.00 93.56 86 LEU A C 1
ATOM 663 O O . LEU A 1 86 ? -7.816 5.041 2.973 1.00 93.56 86 LEU A O 1
ATOM 667 N N . ASP A 1 87 ? -7.781 6.694 1.429 1.00 96.00 87 ASP A N 1
ATOM 668 C CA . ASP A 1 87 ? -6.786 6.077 0.559 1.00 96.00 87 ASP A CA 1
ATOM 669 C C . ASP A 1 87 ? -5.374 6.342 1.092 1.00 96.00 87 ASP A C 1
ATOM 671 O O . ASP A 1 87 ? -5.003 7.471 1.421 1.00 96.00 87 ASP A O 1
ATOM 675 N N . PHE A 1 88 ? -4.560 5.294 1.114 1.00 95.94 88 PHE A N 1
ATOM 676 C CA . PHE A 1 88 ? -3.130 5.354 1.366 1.00 95.94 88 PHE A CA 1
ATOM 677 C C . PHE A 1 88 ? -2.392 4.831 0.134 1.00 95.94 88 PHE A C 1
ATOM 679 O O . PHE A 1 88 ? -2.515 3.661 -0.236 1.00 95.94 88 PHE A O 1
ATOM 686 N N . ILE A 1 89 ? -1.643 5.711 -0.530 1.00 96.75 89 ILE A N 1
ATOM 687 C CA . ILE A 1 89 ? -0.889 5.387 -1.744 1.00 96.75 89 ILE A CA 1
ATOM 688 C C . ILE A 1 89 ? 0.594 5.415 -1.404 1.00 96.75 89 ILE A C 1
ATOM 690 O O . ILE A 1 89 ? 1.107 6.432 -0.939 1.00 96.75 89 ILE A O 1
ATOM 694 N N . VAL A 1 90 ? 1.287 4.308 -1.657 1.00 95.19 90 VAL A N 1
ATOM 695 C CA . VAL A 1 90 ? 2.704 4.161 -1.322 1.00 95.19 90 VAL A CA 1
ATOM 696 C C . VAL A 1 90 ? 3.452 3.426 -2.425 1.00 95.19 90 VAL A C 1
ATOM 698 O O . VAL A 1 90 ? 2.941 2.490 -3.039 1.00 95.19 90 VAL A O 1
ATOM 701 N N . ASP A 1 91 ? 4.681 3.854 -2.679 1.00 94.50 91 ASP A N 1
ATOM 702 C CA . ASP A 1 91 ? 5.614 3.115 -3.521 1.00 94.50 91 ASP A CA 1
ATOM 703 C C . ASP A 1 91 ? 6.055 1.839 -2.789 1.00 94.50 91 ASP A C 1
ATOM 705 O O . ASP A 1 91 ? 6.569 1.910 -1.671 1.00 94.50 91 ASP A O 1
ATOM 709 N N . CYS A 1 92 ? 5.879 0.663 -3.397 1.00 92.62 92 CYS A N 1
ATOM 710 C CA . CYS A 1 92 ? 6.248 -0.609 -2.772 1.00 92.62 92 CYS A CA 1
ATOM 711 C C . CYS A 1 92 ? 7.737 -0.682 -2.400 1.00 92.62 92 CYS A C 1
ATOM 713 O O . CYS A 1 92 ? 8.101 -1.417 -1.485 1.00 92.62 92 CYS A O 1
ATOM 715 N N . ARG A 1 93 ? 8.602 0.109 -3.047 1.00 89.00 93 ARG A N 1
ATOM 716 C CA . ARG A 1 93 ? 10.037 0.213 -2.734 1.00 89.00 93 ARG A CA 1
ATOM 717 C C . ARG A 1 93 ? 10.310 0.933 -1.408 1.00 89.00 93 ARG A C 1
ATOM 719 O O . ARG A 1 93 ? 11.412 0.827 -0.870 1.00 89.00 93 ARG A O 1
ATOM 726 N N . CYS A 1 94 ? 9.318 1.644 -0.871 1.00 91.94 94 CYS A N 1
ATOM 727 C CA . CYS A 1 94 ? 9.365 2.280 0.446 1.00 91.94 94 CYS A CA 1
ATOM 728 C C . CYS A 1 94 ? 8.879 1.358 1.574 1.00 91.94 94 CYS A C 1
ATOM 730 O O . CYS A 1 94 ? 9.007 1.722 2.743 1.00 91.94 94 CYS A O 1
ATOM 732 N N . ILE A 1 95 ? 8.333 0.184 1.248 1.00 93.19 95 ILE A N 1
ATOM 733 C CA . ILE A 1 95 ? 7.848 -0.788 2.227 1.00 93.19 95 ILE A CA 1
ATOM 734 C C . ILE A 1 95 ? 8.971 -1.787 2.523 1.00 93.19 95 ILE A C 1
ATOM 736 O O . ILE A 1 95 ? 9.430 -2.509 1.638 1.00 93.19 95 ILE A O 1
ATOM 740 N N . CYS A 1 96 ? 9.408 -1.839 3.779 1.00 91.25 96 CYS A N 1
ATOM 741 C CA . CYS A 1 96 ? 10.418 -2.787 4.246 1.00 91.25 96 CYS A CA 1
ATOM 742 C C . CYS A 1 96 ? 9.820 -4.146 4.611 1.00 91.25 96 CYS A C 1
ATOM 744 O O . CYS A 1 96 ? 10.475 -5.163 4.396 1.00 91.25 96 CYS A O 1
ATOM 746 N N . ALA A 1 97 ? 8.597 -4.171 5.142 1.00 91.31 97 ALA A N 1
ATOM 747 C CA . ALA A 1 97 ? 7.886 -5.409 5.432 1.00 91.31 97 ALA A CA 1
ATOM 748 C C . ALA A 1 97 ? 6.369 -5.239 5.289 1.00 91.31 97 ALA A C 1
ATOM 750 O O . ALA A 1 97 ? 5.816 -4.165 5.536 1.00 91.31 97 ALA A O 1
ATOM 751 N N . LEU A 1 98 ? 5.722 -6.338 4.905 1.00 93.50 98 LEU A N 1
ATOM 752 C CA . LEU A 1 98 ? 4.277 -6.529 4.893 1.00 93.50 98 LEU A CA 1
ATOM 753 C C . LEU A 1 98 ? 3.977 -7.689 5.833 1.00 93.50 98 LEU A C 1
ATOM 755 O O . LEU A 1 98 ? 4.523 -8.774 5.637 1.00 93.50 98 LEU A O 1
ATOM 759 N N . SER A 1 99 ? 3.122 -7.473 6.827 1.00 94.19 99 SER A N 1
ATOM 760 C CA . SER A 1 99 ? 2.579 -8.570 7.629 1.00 94.19 99 SER A CA 1
ATOM 761 C C . SER A 1 99 ? 1.121 -8.777 7.240 1.00 94.19 99 SER A C 1
ATOM 763 O O . SER A 1 99 ? 0.348 -7.834 7.411 1.00 94.19 99 SER A O 1
ATOM 765 N N . PRO A 1 100 ? 0.723 -9.948 6.717 1.00 93.50 100 PRO A N 1
ATOM 766 C CA . PRO A 1 100 ? -0.687 -10.239 6.498 1.00 93.50 100 PRO A CA 1
ATOM 767 C C . PRO A 1 100 ? -1.424 -10.263 7.842 1.00 93.50 100 PRO A C 1
ATOM 769 O O . PRO A 1 100 ? -0.883 -10.738 8.843 1.00 93.50 100 PRO A O 1
ATOM 772 N N . VAL A 1 101 ? -2.651 -9.753 7.858 1.00 92.19 101 VAL A N 1
ATOM 773 C CA . VAL A 1 101 ? -3.575 -9.888 8.988 1.00 92.19 101 VAL A CA 1
ATOM 774 C C . VAL A 1 101 ? -4.494 -11.057 8.658 1.00 92.19 101 VAL A C 1
ATOM 776 O O . VAL A 1 101 ? -5.158 -11.049 7.625 1.00 92.19 101 VAL A O 1
ATOM 779 N N . SER A 1 102 ? -4.445 -12.105 9.477 1.00 78.88 102 SER A N 1
ATOM 780 C CA . SER A 1 102 ? -5.369 -13.240 9.366 1.00 78.88 102 SER A CA 1
ATOM 781 C C . SER A 1 102 ? -6.613 -12.946 10.200 1.00 78.88 102 SER A C 1
ATOM 783 O O . SER A 1 102 ? -6.468 -12.405 11.297 1.00 78.88 102 SER A O 1
ATOM 785 N N . ASP A 1 103 ? -7.786 -13.315 9.687 1.00 55.47 103 ASP A N 1
ATOM 786 C CA . ASP A 1 103 ? -9.003 -13.471 10.497 1.00 55.47 103 ASP A CA 1
ATOM 787 C C . ASP A 1 103 ? -8.916 -14.718 11.397 1.00 55.47 103 ASP A C 1
ATOM 789 O O . ASP A 1 103 ? -8.306 -15.730 10.962 1.00 55.47 103 ASP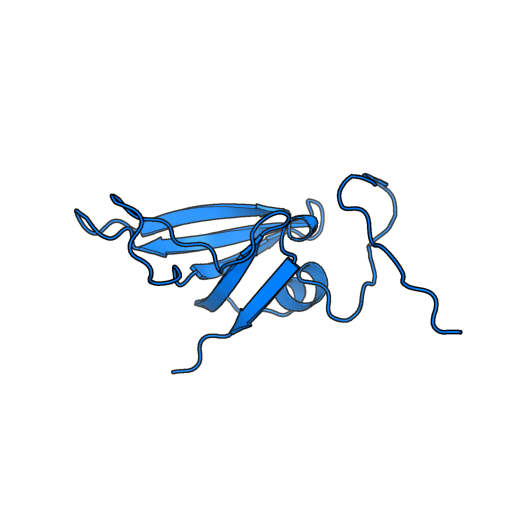 A O 1
#

Nearest PDB structures (foldseek):
  6rm3-assembly1_LT0  TM=5.052E-01  e=2.755E-01  Vairimorpha necatrix
  4v7e-assembly1_CT  TM=5.058E-01  e=2.032E-01  Triticum aestivum
  6gqb-assembly1_T  TM=4.623E-01  e=1.326E-01  Saccharomyces cerevisiae S288C
  8ove-assembly1_BU  TM=4.585E-01  e=2.032E-01  Trypanosoma brucei brucei
  5t5h-assembly1_U  TM=5.656E-01  e=5.723E-01  Trypanosoma cruzi

Secondary structure (DSSP, 8-state):
--------TT---TT-----TTSHHHHHHHPPTT-EEEEEETT-SS----STT--SSPPPEEEEEEETTTTEEEEEEEETTTTEEEEEEEEGGGEEEEEEPP-

pLDDT: mean 80.15, std 19.98, range [32.19, 98.25]

Mean predicted aligned error: 8.94 Å

Foldseek 3Di:
DDDDPDDDLVPPDLPDPPPPDPALLVVQVPDDQFWKKFFDFPPDPDTDDDEPPPDVDTWIWGWHHADSNQQKTWTWTFYDDPTDIDIDIDRSSRTPDIDTDDD